Protein AF-A0A1Q7S4I0-F1 (afdb_monomer_lite)

Sequence (117 aa):
MAALLANSVRRKIAVGSYTGRGIVRVGDQIDEDSMDAFESPRCAMVSGFSVHANVHIEARDRMRLGRLIRYCARPAVATERLSEQPDGRLLYRLKRPWRNGTSPAVIDRRYSYTDCQ

pLDDT: mean 70.97, std 16.2, range [30.86, 95.06]

Foldseek 3Di:
DVQQVVCVVVQADSDDPRGGDHDDDDPDPPPPVPDPPPPDPPWDDDPNDIDDPPDDDDPPNPVVVVVVVVVVPDDPADVVQWDADPVRWIWGFDPDQPPVRDGIDIGGPVDDPPPPD

Secondary structure (DSSP, 8-state):
-HHHHHHHHTTB--SSTTTTPBPPPSS----GGG-----STTEEEETTEEEE------TT-HHHHHHHHHHHTS-SS-GGGEEE-TTSPEEE--SS--TT----EEE----------

Structure (mmCIF, N/CA/C/O backbone):
data_AF-A0A1Q7S4I0-F1
#
_entry.id   AF-A0A1Q7S4I0-F1
#
loop_
_atom_site.group_PDB
_atom_site.id
_atom_site.type_symbol
_atom_site.label_atom_id
_atom_site.label_alt_id
_atom_site.label_comp_id
_atom_site.label_asym_id
_atom_site.label_entity_id
_atom_site.label_seq_id
_atom_site.pdbx_PDB_ins_code
_atom_site.Cartn_x
_atom_site.Cartn_y
_atom_site.Cartn_z
_atom_site.occupancy
_atom_site.B_iso_or_equiv
_atom_site.auth_seq_id
_atom_site.auth_comp_id
_atom_site.auth_asym_id
_atom_site.auth_atom_id
_atom_site.pdbx_PDB_model_num
ATOM 1 N N . MET A 1 1 ? -8.632 -12.649 -14.192 1.00 51.09 1 MET A N 1
ATOM 2 C CA . MET A 1 1 ? -7.487 -11.877 -13.643 1.00 51.09 1 MET A CA 1
ATOM 3 C C . MET A 1 1 ? -7.153 -10.607 -14.428 1.00 51.09 1 MET A C 1
ATOM 5 O O . MET A 1 1 ? -6.998 -9.574 -13.793 1.00 51.09 1 MET A O 1
ATOM 9 N N . ALA A 1 2 ? -7.087 -10.622 -15.767 1.00 59.88 2 ALA A N 1
ATOM 10 C CA . ALA A 1 2 ? -6.742 -9.430 -16.563 1.00 59.88 2 ALA A CA 1
ATOM 11 C C . ALA A 1 2 ? -7.631 -8.196 -16.286 1.00 59.88 2 ALA A C 1
ATOM 13 O O . ALA A 1 2 ? -7.130 -7.080 -16.183 1.00 59.88 2 ALA A O 1
ATOM 14 N N . ALA A 1 3 ? -8.935 -8.399 -16.070 1.00 60.34 3 ALA A N 1
ATOM 15 C CA . ALA A 1 3 ? -9.869 -7.321 -15.742 1.00 60.34 3 ALA A CA 1
ATOM 16 C C . ALA A 1 3 ? -9.590 -6.652 -14.380 1.00 60.34 3 ALA A C 1
ATOM 18 O O . ALA A 1 3 ? -9.783 -5.447 -14.247 1.00 60.34 3 ALA A O 1
ATOM 19 N N . LEU A 1 4 ? -9.090 -7.395 -13.383 1.00 63.53 4 LEU A N 1
ATOM 20 C CA . LEU A 1 4 ? -8.720 -6.835 -12.074 1.00 63.53 4 LEU A CA 1
ATOM 21 C C . LEU A 1 4 ? -7.527 -5.886 -12.209 1.00 63.53 4 LEU A C 1
ATOM 23 O O . LEU A 1 4 ? -7.556 -4.765 -11.706 1.00 63.53 4 LEU A O 1
ATOM 27 N N . LEU A 1 5 ? -6.504 -6.326 -12.945 1.00 60.25 5 LEU A N 1
ATOM 28 C CA . LEU A 1 5 ? -5.307 -5.535 -13.222 1.00 60.25 5 LEU A CA 1
ATOM 29 C C . LEU A 1 5 ? -5.653 -4.278 -14.028 1.00 60.25 5 LEU A C 1
ATOM 31 O O . LEU A 1 5 ? -5.251 -3.178 -13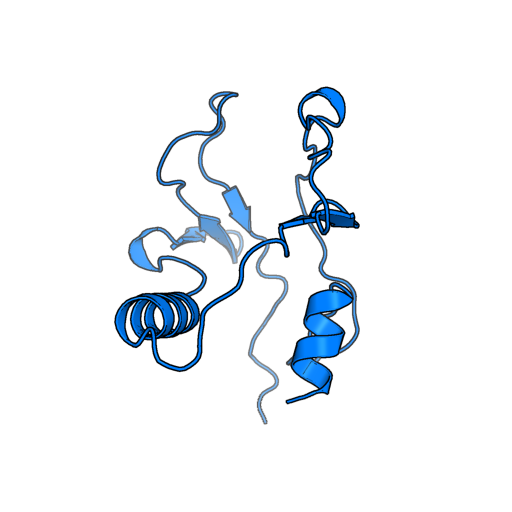.657 1.00 60.25 5 LEU A O 1
ATOM 35 N N . ALA A 1 6 ? -6.460 -4.421 -15.081 1.00 65.88 6 ALA A N 1
ATOM 36 C CA . ALA A 1 6 ? -6.884 -3.298 -15.910 1.00 65.88 6 ALA A CA 1
ATOM 37 C C . ALA A 1 6 ? -7.713 -2.264 -15.127 1.00 65.88 6 ALA A C 1
ATOM 39 O O . ALA A 1 6 ? -7.521 -1.060 -15.302 1.00 65.88 6 ALA A O 1
ATOM 40 N N . ASN A 1 7 ? -8.611 -2.714 -14.246 1.00 70.50 7 ASN A N 1
ATOM 41 C CA . ASN A 1 7 ? -9.411 -1.821 -13.411 1.00 70.50 7 ASN A CA 1
ATOM 42 C C . ASN A 1 7 ? -8.569 -1.130 -12.330 1.00 70.50 7 ASN A C 1
ATOM 44 O O . ASN A 1 7 ? -8.750 0.066 -12.118 1.00 70.50 7 ASN A O 1
ATOM 48 N N . SER A 1 8 ? -7.591 -1.821 -11.736 1.00 63.69 8 SER A N 1
ATOM 49 C CA . SER A 1 8 ? -6.636 -1.225 -10.789 1.00 63.69 8 SER A CA 1
ATOM 50 C C . SER A 1 8 ? -5.873 -0.050 -11.413 1.00 63.69 8 SER A C 1
ATOM 52 O O . SER A 1 8 ? -5.888 1.059 -10.879 1.00 63.69 8 SER A O 1
ATOM 54 N N . VAL A 1 9 ? -5.318 -0.247 -12.616 1.00 67.00 9 VAL A N 1
ATOM 55 C CA . VAL A 1 9 ? -4.602 0.807 -13.360 1.00 67.00 9 VAL A CA 1
ATOM 56 C C . VAL A 1 9 ? -5.519 1.986 -13.700 1.00 67.00 9 VAL A C 1
A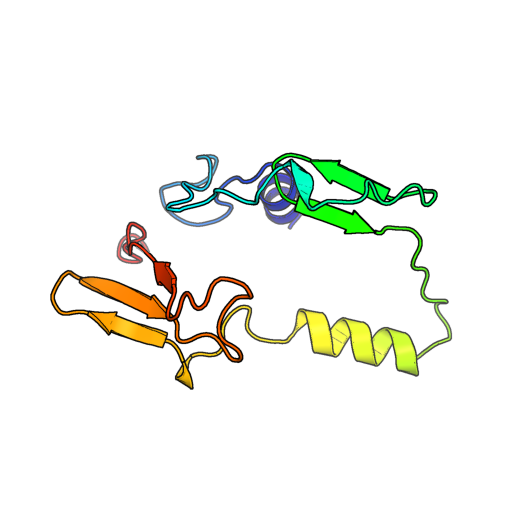TOM 58 O O . VAL A 1 9 ? -5.103 3.140 -13.663 1.00 67.00 9 VAL A O 1
ATOM 61 N N . ARG A 1 10 ? -6.791 1.714 -14.011 1.00 66.00 10 ARG A N 1
ATOM 62 C CA . ARG A 1 10 ? -7.774 2.730 -14.420 1.00 66.00 10 ARG A CA 1
ATOM 63 C C . ARG A 1 10 ? -8.524 3.371 -13.249 1.00 66.00 10 ARG A C 1
ATOM 65 O O . ARG A 1 10 ? -9.457 4.133 -13.495 1.00 66.00 10 ARG A O 1
ATOM 72 N N . ARG A 1 11 ? -8.143 3.073 -11.999 1.00 61.22 11 ARG A N 1
ATOM 73 C CA . ARG A 1 11 ? -8.838 3.510 -10.770 1.00 61.22 11 ARG A CA 1
ATOM 74 C C . ARG A 1 11 ? -10.327 3.162 -10.779 1.00 61.22 11 ARG A C 1
ATOM 76 O O . ARG A 1 11 ? -11.170 3.951 -10.352 1.00 61.22 11 ARG A O 1
ATOM 83 N N . LYS A 1 12 ? -10.640 1.976 -11.292 1.00 70.12 12 LYS A N 1
ATOM 84 C CA . LYS A 1 12 ? -11.987 1.431 -11.351 1.00 70.12 12 LYS A CA 1
ATOM 85 C C . LYS A 1 12 ? -12.157 0.320 -10.336 1.00 70.12 12 LYS A C 1
ATOM 87 O O . LYS A 1 12 ? -11.264 -0.491 -10.103 1.00 70.12 12 LYS A O 1
ATOM 92 N N . ILE A 1 13 ? -13.342 0.278 -9.759 1.00 71.38 13 ILE A N 1
ATOM 93 C CA . ILE A 1 13 ? -13.762 -0.787 -8.863 1.00 71.38 13 ILE A CA 1
ATOM 94 C C . ILE A 1 13 ? -13.779 -2.076 -9.675 1.00 71.38 13 ILE A C 1
ATOM 96 O O . ILE A 1 13 ? -14.402 -2.144 -10.734 1.00 71.38 13 ILE A O 1
ATOM 100 N N . ALA A 1 14 ? -13.042 -3.079 -9.217 1.00 73.81 14 ALA A N 1
ATOM 101 C CA . ALA A 1 14 ? -12.851 -4.305 -9.979 1.00 73.81 14 ALA A CA 1
ATOM 102 C C . ALA A 1 14 ? -13.806 -5.435 -9.558 1.00 73.81 14 ALA A C 1
ATOM 104 O O . ALA A 1 14 ? -13.875 -6.449 -10.246 1.00 73.81 14 ALA A O 1
ATOM 105 N N . VAL A 1 15 ? -14.520 -5.258 -8.441 1.00 71.56 15 VAL A N 1
ATOM 106 C CA . VAL A 1 15 ? -15.381 -6.265 -7.803 1.00 71.56 15 VAL A CA 1
ATOM 107 C C . VAL A 1 15 ? -16.617 -5.612 -7.168 1.00 71.56 15 VAL A C 1
ATOM 109 O O . VAL A 1 15 ? -16.543 -4.466 -6.729 1.00 71.56 15 VAL A O 1
ATOM 112 N N . GLY A 1 16 ? -17.736 -6.338 -7.103 1.00 71.31 16 GLY A N 1
ATOM 113 C CA . GLY A 1 16 ? -19.005 -5.870 -6.521 1.00 71.31 16 GLY A CA 1
ATOM 114 C C . GLY A 1 16 ? -19.911 -5.100 -7.494 1.00 71.31 16 GLY A C 1
ATOM 115 O O . GLY A 1 16 ? -19.560 -4.873 -8.648 1.00 71.31 16 GLY A O 1
ATOM 116 N N . SER A 1 17 ? -21.075 -4.657 -7.020 1.00 74.56 17 SER A N 1
ATOM 117 C CA . SER A 1 17 ? -22.141 -4.005 -7.811 1.00 74.56 17 SER A CA 1
ATOM 118 C C . SER A 1 17 ? -21.744 -2.679 -8.480 1.00 74.56 17 SER A C 1
ATOM 120 O O . SER A 1 17 ? -22.440 -2.176 -9.359 1.00 74.56 17 SER A O 1
ATOM 122 N N . TYR A 1 18 ? -20.587 -2.127 -8.118 1.00 64.38 18 TYR A N 1
ATOM 123 C CA . TYR A 1 18 ? -20.036 -0.901 -8.691 1.00 64.38 18 TYR A CA 1
ATOM 124 C C . TYR A 1 18 ? -18.867 -1.149 -9.653 1.00 64.38 18 TYR A C 1
ATOM 126 O O . TYR A 1 18 ? -18.114 -0.218 -9.946 1.00 64.38 18 TYR A O 1
ATOM 134 N N . THR A 1 19 ? -18.683 -2.375 -10.160 1.00 75.06 19 THR A N 1
ATOM 135 C CA . THR A 1 19 ? -17.604 -2.687 -11.109 1.00 75.06 19 THR A CA 1
ATOM 136 C C . THR A 1 19 ? -17.549 -1.691 -12.266 1.00 75.06 19 THR A C 1
ATOM 138 O O . THR A 1 19 ? -18.553 -1.414 -12.918 1.00 75.06 19 THR A O 1
ATOM 141 N N . GLY A 1 20 ? -16.365 -1.146 -12.537 1.00 70.25 20 GLY A N 1
ATOM 142 C CA . GLY A 1 20 ? -16.144 -0.191 -13.621 1.00 70.25 20 GLY A CA 1
ATOM 143 C C . GLY A 1 20 ? -16.383 1.284 -13.267 1.00 70.25 20 GLY A C 1
ATOM 144 O O . GLY A 1 20 ? -15.983 2.143 -14.064 1.00 70.25 20 GLY A O 1
ATOM 145 N N . ARG A 1 21 ? -16.959 1.604 -12.094 1.00 69.50 21 ARG A N 1
ATOM 146 C CA . ARG A 1 21 ? -17.019 2.983 -11.568 1.00 69.50 21 ARG A CA 1
ATOM 147 C C . ARG A 1 21 ? -15.667 3.434 -11.027 1.00 69.50 21 ARG A C 1
ATOM 149 O O . ARG A 1 21 ? -14.877 2.619 -10.557 1.00 69.50 21 ARG A O 1
ATOM 156 N N . GLY A 1 22 ? -15.423 4.742 -11.095 1.00 64.75 22 GLY A N 1
ATOM 157 C CA . GLY A 1 22 ? -14.235 5.370 -10.522 1.00 64.75 22 GLY A CA 1
ATOM 158 C C . GLY A 1 22 ? -14.244 5.336 -8.992 1.00 64.75 22 GLY A C 1
ATOM 159 O O . GLY A 1 22 ? -15.294 5.502 -8.372 1.00 64.75 22 GLY A O 1
ATOM 160 N N . ILE A 1 23 ? -13.074 5.135 -8.387 1.00 63.56 23 ILE A N 1
ATOM 161 C CA . ILE A 1 23 ? -12.893 5.233 -6.932 1.00 63.56 23 ILE A CA 1
ATOM 162 C C . ILE A 1 23 ? -13.062 6.701 -6.510 1.00 63.56 23 ILE A C 1
ATOM 164 O O . ILE A 1 23 ? -12.308 7.567 -6.953 1.00 63.56 23 ILE A O 1
ATOM 168 N N . VAL A 1 24 ? -14.036 6.981 -5.640 1.00 57.50 24 VAL A N 1
ATOM 169 C CA . VAL A 1 24 ? -14.240 8.312 -5.047 1.00 57.50 24 VAL A CA 1
ATOM 170 C C . VAL A 1 24 ? -13.220 8.514 -3.924 1.00 57.50 24 VAL A C 1
ATOM 172 O O . VAL A 1 24 ? -13.178 7.718 -2.987 1.00 57.50 24 VAL A O 1
ATOM 175 N N . ARG A 1 25 ? -12.397 9.567 -4.009 1.00 54.44 25 ARG A N 1
ATOM 176 C CA . ARG A 1 25 ? -11.469 9.971 -2.939 1.00 54.44 25 ARG A CA 1
ATOM 177 C C . ARG A 1 25 ? -12.061 11.141 -2.156 1.00 54.44 25 ARG A C 1
ATOM 179 O O . ARG A 1 25 ? -12.550 12.090 -2.757 1.00 54.44 25 ARG A O 1
ATOM 186 N N . VAL A 1 26 ? -12.001 11.073 -0.828 1.00 42.91 26 VAL A N 1
ATOM 187 C CA . VAL A 1 26 ? -12.338 12.181 0.078 1.00 42.91 26 VAL A CA 1
ATOM 188 C C . VAL A 1 26 ? -11.030 12.670 0.704 1.00 42.91 26 VAL A C 1
ATOM 190 O O . VAL A 1 26 ? -10.327 11.869 1.316 1.00 42.91 26 VAL A O 1
ATOM 193 N N . GLY A 1 27 ? -10.699 13.956 0.532 1.00 50.38 27 GLY A N 1
ATOM 194 C CA . GLY A 1 27 ? -9.570 14.616 1.214 1.00 50.38 27 GLY A CA 1
ATOM 195 C C . GLY A 1 27 ? -8.223 14.655 0.477 1.00 50.38 27 GLY A C 1
ATOM 196 O O . GLY A 1 27 ? -7.192 14.806 1.121 1.00 50.38 27 GLY A O 1
ATOM 197 N N . ASP A 1 28 ? -8.201 14.518 -0.847 1.00 43.03 28 ASP A N 1
ATOM 198 C CA . ASP A 1 28 ? -6.960 14.505 -1.629 1.00 43.03 28 ASP A CA 1
ATOM 199 C C . ASP A 1 28 ? -6.540 15.927 -2.041 1.00 43.03 28 ASP A C 1
ATOM 201 O O . ASP A 1 28 ? -6.714 16.329 -3.186 1.00 43.03 28 ASP A O 1
ATOM 205 N N . GLN A 1 29 ? -6.011 16.706 -1.096 1.00 42.78 29 GLN A N 1
ATOM 206 C CA . GLN A 1 29 ? -4.997 17.701 -1.445 1.00 42.78 29 GLN A CA 1
ATOM 207 C C . GLN A 1 29 ? -3.650 17.111 -1.047 1.00 42.78 29 GLN A C 1
ATOM 209 O O . GLN A 1 29 ? -3.211 17.198 0.097 1.00 42.78 29 GLN A O 1
ATOM 214 N N . ILE A 1 30 ? -3.036 16.416 -1.999 1.00 43.09 30 ILE A N 1
ATOM 215 C CA . ILE A 1 30 ? -1.585 16.303 -2.019 1.00 43.09 30 ILE A CA 1
ATOM 216 C C . ILE A 1 30 ? -1.145 17.674 -2.527 1.00 43.09 30 ILE A C 1
ATOM 218 O O . ILE A 1 30 ? -1.542 18.031 -3.634 1.00 43.09 30 ILE A O 1
ATOM 222 N N . ASP A 1 31 ? -0.430 18.456 -1.715 1.00 40.41 31 ASP A N 1
ATOM 223 C CA . ASP A 1 31 ? 0.190 19.696 -2.193 1.00 40.41 31 ASP A CA 1
ATOM 224 C C . ASP A 1 31 ? 0.970 19.369 -3.473 1.00 40.41 31 ASP A C 1
ATOM 226 O O . ASP A 1 31 ? 1.937 18.601 -3.437 1.00 40.41 31 ASP A O 1
ATOM 230 N N . GLU A 1 32 ? 0.517 19.913 -4.608 1.00 44.00 32 GLU A N 1
ATOM 231 C CA . GLU A 1 32 ? 1.149 19.716 -5.920 1.00 44.00 32 GLU A CA 1
ATOM 232 C C . GLU A 1 32 ? 2.612 20.194 -5.904 1.00 44.00 32 GLU A C 1
ATOM 234 O O . GLU A 1 32 ? 3.449 19.650 -6.622 1.00 44.00 32 GLU A O 1
ATOM 239 N N . ASP A 1 33 ? 2.937 21.121 -4.998 1.00 42.81 33 ASP A N 1
ATOM 240 C CA . ASP A 1 33 ? 4.251 21.748 -4.847 1.00 42.81 33 ASP A CA 1
ATOM 241 C C . ASP A 1 33 ? 5.306 20.894 -4.117 1.00 42.81 33 ASP A C 1
ATOM 243 O O . ASP A 1 33 ? 6.473 21.278 -4.083 1.00 42.81 33 ASP A O 1
ATOM 247 N N . SER A 1 34 ? 4.958 19.742 -3.522 1.00 47.62 34 SER A N 1
ATOM 248 C CA . SER A 1 34 ? 5.928 18.927 -2.753 1.00 47.62 34 SER A CA 1
ATOM 249 C C . SER A 1 34 ? 6.375 17.636 -3.447 1.00 47.62 34 SER A C 1
ATOM 251 O O . SER A 1 34 ? 7.049 16.800 -2.830 1.00 47.62 34 SER A O 1
ATOM 253 N N . MET A 1 35 ? 5.977 17.417 -4.695 1.00 47.47 35 MET A N 1
ATOM 254 C CA . MET A 1 35 ? 6.411 16.262 -5.466 1.00 47.47 35 MET A CA 1
ATOM 255 C C . MET A 1 35 ? 7.498 16.706 -6.428 1.00 47.47 35 MET A C 1
ATOM 257 O O . MET A 1 35 ? 7.206 17.039 -7.572 1.00 47.47 35 MET A O 1
ATOM 261 N N . ASP A 1 36 ? 8.754 16.648 -5.976 1.00 47.28 36 ASP A N 1
ATOM 262 C CA . ASP A 1 36 ? 9.884 16.528 -6.894 1.00 47.28 36 ASP A CA 1
ATOM 263 C C . ASP A 1 36 ? 9.493 15.458 -7.915 1.00 47.28 36 ASP A C 1
ATOM 265 O O . ASP A 1 36 ? 9.300 14.282 -7.569 1.00 47.28 36 ASP A O 1
ATOM 269 N N . ALA A 1 37 ? 9.254 15.881 -9.157 1.00 50.25 37 ALA A N 1
ATOM 270 C CA . ALA A 1 37 ? 9.025 14.964 -10.249 1.00 50.25 37 ALA A CA 1
ATOM 271 C C . ALA A 1 37 ? 10.208 14.001 -10.205 1.00 50.25 37 ALA A C 1
ATOM 273 O O . ALA A 1 37 ? 11.355 14.425 -10.300 1.00 50.25 37 ALA A O 1
ATOM 274 N N . PHE A 1 38 ? 9.952 12.719 -9.945 1.00 54.03 38 PHE A N 1
ATOM 275 C CA . PHE A 1 38 ? 11.004 11.716 -9.957 1.00 54.03 38 PHE A CA 1
ATOM 276 C C . PHE A 1 38 ? 11.541 11.661 -11.393 1.00 54.03 38 PHE A C 1
ATOM 278 O O . PHE A 1 38 ? 11.043 10.886 -12.209 1.00 54.03 38 PHE A O 1
ATOM 285 N N . GLU A 1 39 ? 12.535 12.495 -11.710 1.00 59.50 39 GLU A N 1
ATOM 286 C CA . GLU A 1 39 ? 13.285 12.550 -12.969 1.00 59.50 39 GLU A CA 1
ATOM 287 C C . GLU A 1 39 ? 14.216 11.334 -13.061 1.00 59.50 39 GLU A C 1
ATOM 289 O O . GLU A 1 39 ? 15.425 11.413 -13.251 1.00 59.50 39 GLU A O 1
ATOM 294 N N . SER A 1 40 ? 13.655 10.152 -12.841 1.00 64.56 40 SER A N 1
ATOM 295 C CA . SER A 1 40 ? 14.334 8.879 -12.991 1.00 64.56 40 SER A CA 1
ATOM 296 C C . SER A 1 40 ? 13.675 8.119 -14.137 1.00 64.56 40 SER A C 1
ATOM 298 O O . SER A 1 40 ? 12.442 8.079 -14.219 1.00 64.56 40 SER A O 1
ATOM 300 N N . PRO A 1 41 ? 14.455 7.480 -15.027 1.00 77.81 41 PRO A N 1
ATOM 301 C CA . PRO A 1 41 ? 13.903 6.668 -16.101 1.00 77.81 41 PRO A CA 1
ATOM 302 C C . PRO A 1 41 ? 12.875 5.663 -15.573 1.00 77.81 41 PRO A C 1
ATOM 304 O O . PRO A 1 41 ? 13.086 5.030 -14.537 1.00 77.81 41 PRO A O 1
ATOM 307 N N . ARG A 1 42 ? 11.777 5.479 -16.317 1.00 79.12 42 ARG A N 1
ATOM 308 C CA . ARG A 1 42 ? 10.681 4.555 -15.964 1.00 79.12 42 ARG A CA 1
ATOM 309 C C . ARG A 1 42 ? 9.945 4.930 -14.668 1.00 79.12 42 ARG A C 1
ATOM 311 O O . ARG A 1 42 ? 9.436 4.049 -13.974 1.00 79.12 42 ARG A O 1
ATOM 318 N N . CYS A 1 43 ? 9.858 6.221 -14.361 1.00 81.81 43 CYS A N 1
ATOM 319 C CA . CYS A 1 43 ? 8.944 6.755 -13.356 1.00 81.81 43 CYS A CA 1
ATOM 320 C C . CYS A 1 43 ? 7.767 7.448 -14.038 1.00 81.81 43 CYS A C 1
ATOM 322 O O . CYS A 1 43 ? 7.937 8.105 -15.060 1.00 81.81 43 CYS A O 1
ATOM 324 N N . ALA A 1 44 ? 6.569 7.291 -13.488 1.00 80.75 44 ALA A N 1
ATOM 325 C CA . ALA A 1 44 ? 5.386 7.984 -13.974 1.00 80.75 44 ALA A CA 1
ATOM 326 C C . ALA A 1 44 ? 4.533 8.436 -12.796 1.00 80.75 44 ALA A C 1
ATOM 328 O O . ALA A 1 44 ? 4.366 7.693 -11.827 1.00 80.75 44 ALA A O 1
ATOM 329 N N . MET A 1 45 ? 3.964 9.631 -12.907 1.00 76.38 45 MET A N 1
ATOM 330 C CA . MET A 1 45 ? 2.911 10.097 -12.023 1.00 76.38 45 MET A CA 1
ATOM 331 C C . MET A 1 45 ? 1.626 10.222 -12.822 1.00 76.38 45 MET A C 1
ATOM 333 O O . MET A 1 45 ? 1.553 10.979 -13.784 1.00 76.38 45 MET A O 1
ATOM 337 N N . VAL A 1 46 ? 0.613 9.451 -12.447 1.00 74.81 46 VAL A N 1
ATOM 338 C CA . VAL A 1 46 ? -0.684 9.476 -13.116 1.00 74.81 46 VAL A CA 1
ATOM 339 C C . VAL A 1 46 ? -1.745 9.541 -12.044 1.00 74.81 46 VAL A C 1
ATOM 341 O O . VAL A 1 46 ? -1.861 8.645 -11.210 1.00 74.81 46 VAL A O 1
ATOM 344 N N . SER A 1 47 ? -2.562 10.594 -12.092 1.00 70.25 47 SER A N 1
ATOM 345 C CA . SER A 1 47 ? -3.757 10.695 -11.260 1.00 70.25 47 SER A CA 1
ATOM 346 C C . SER A 1 47 ? -3.514 10.623 -9.739 1.00 70.25 47 SER A C 1
ATOM 348 O O . SER A 1 47 ? -4.259 9.949 -9.022 1.00 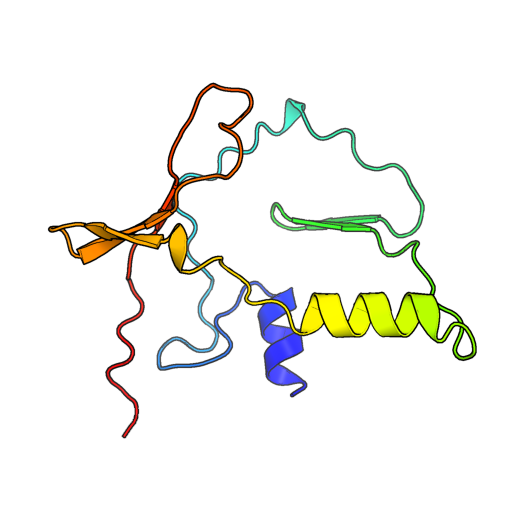70.25 47 SER A O 1
ATOM 350 N N . GLY A 1 48 ? -2.455 11.277 -9.256 1.00 68.06 48 GLY A N 1
ATOM 351 C CA . GLY A 1 48 ? -2.093 11.279 -7.834 1.00 68.06 48 GLY A CA 1
ATOM 352 C C . GLY A 1 48 ? -1.446 9.979 -7.339 1.00 68.06 48 GLY A C 1
ATOM 353 O O . GLY A 1 48 ? -1.381 9.753 -6.132 1.00 68.06 48 GLY A O 1
ATOM 354 N N . PHE A 1 49 ? -0.983 9.113 -8.249 1.00 65.44 49 PHE A N 1
ATOM 355 C CA . PHE A 1 49 ? -0.163 7.941 -7.940 1.00 65.44 49 PHE A CA 1
ATOM 356 C C . PHE A 1 49 ? 1.177 8.034 -8.657 1.00 65.44 49 PHE A C 1
ATOM 358 O O . PHE A 1 49 ? 1.215 8.325 -9.852 1.00 65.44 49 PHE A O 1
ATOM 365 N N . SER A 1 50 ? 2.261 7.726 -7.948 1.00 77.00 50 SER A N 1
ATOM 366 C CA . SER A 1 50 ? 3.585 7.539 -8.535 1.00 77.00 50 SER A CA 1
ATOM 367 C C . SER A 1 50 ? 3.898 6.050 -8.707 1.00 77.00 50 SER A C 1
ATOM 369 O O . SER A 1 50 ? 3.637 5.228 -7.827 1.00 77.00 50 SER A O 1
ATOM 371 N N . VAL A 1 51 ? 4.466 5.689 -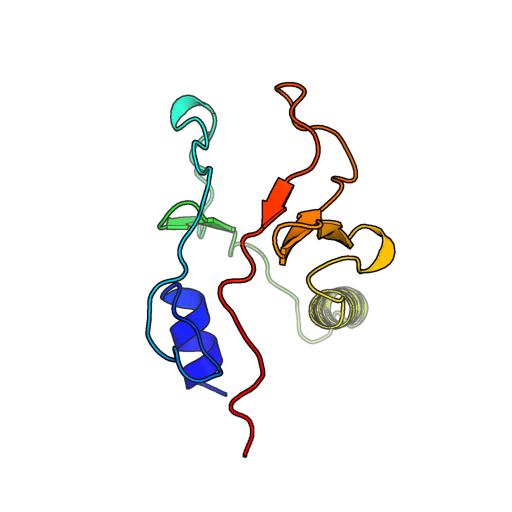9.856 1.00 81.56 51 VAL A N 1
ATOM 372 C CA . VAL A 1 51 ? 4.994 4.354 -10.150 1.00 81.56 51 VAL A CA 1
ATOM 373 C C . VAL A 1 51 ? 6.471 4.493 -10.483 1.00 81.56 51 VAL A C 1
ATOM 375 O O . VAL A 1 51 ? 6.825 5.199 -11.420 1.00 81.56 51 VAL A O 1
ATOM 378 N N . HIS A 1 52 ? 7.324 3.789 -9.737 1.00 82.19 52 HIS A N 1
ATOM 379 C CA . HIS A 1 52 ? 8.764 3.705 -9.981 1.00 82.19 52 HIS A CA 1
ATOM 380 C C . HIS A 1 52 ? 9.107 2.316 -10.543 1.00 82.19 52 HIS A C 1
ATOM 382 O O . HIS A 1 52 ? 9.351 1.365 -9.797 1.00 82.19 52 HIS A O 1
ATOM 388 N N . ALA A 1 53 ? 9.103 2.184 -11.872 1.00 83.31 53 ALA A N 1
ATOM 389 C CA . ALA A 1 53 ? 9.289 0.916 -12.584 1.00 83.31 53 ALA A CA 1
ATOM 390 C C . ALA A 1 53 ? 10.758 0.611 -12.939 1.00 83.31 53 ALA A C 1
ATOM 392 O O . ALA A 1 53 ? 11.042 -0.321 -13.690 1.00 83.31 53 ALA A O 1
ATOM 393 N N . ASN A 1 54 ? 11.717 1.345 -12.368 1.00 81.12 54 ASN A N 1
ATOM 394 C CA . ASN A 1 54 ? 13.151 1.080 -12.535 1.00 81.12 54 ASN A CA 1
ATOM 395 C C . ASN A 1 54 ? 13.651 -0.133 -11.709 1.00 81.12 54 ASN A C 1
ATOM 397 O O . ASN A 1 54 ? 14.854 -0.341 -11.570 1.00 81.12 54 ASN A O 1
ATOM 401 N N . VAL A 1 55 ? 12.742 -0.927 -11.129 1.00 81.12 55 VAL A N 1
ATOM 402 C CA . VAL A 1 55 ? 13.051 -2.078 -10.268 1.00 81.12 55 VAL A CA 1
ATOM 403 C C . VAL A 1 55 ? 12.907 -3.375 -11.061 1.00 81.12 55 VAL A C 1
ATOM 405 O O . VAL A 1 55 ? 11.838 -3.674 -11.586 1.00 81.12 55 VAL A O 1
ATOM 408 N N . HIS A 1 56 ? 13.974 -4.172 -11.101 1.00 87.12 56 HIS A N 1
ATOM 409 C CA . HIS A 1 56 ? 14.000 -5.500 -11.713 1.00 87.12 56 HIS A CA 1
ATOM 410 C C . HIS A 1 56 ? 14.471 -6.547 -10.692 1.00 87.12 56 HIS A C 1
ATOM 412 O O . HIS A 1 56 ? 15.393 -6.294 -9.913 1.00 87.12 56 HIS A O 1
ATOM 418 N N . ILE A 1 57 ? 13.829 -7.719 -10.689 1.00 88.56 57 ILE A N 1
ATOM 419 C CA . ILE A 1 57 ? 14.208 -8.874 -9.866 1.00 88.56 57 ILE A CA 1
ATOM 420 C C . ILE A 1 57 ? 14.555 -10.015 -10.818 1.00 88.56 57 ILE A C 1
ATOM 422 O O . ILE A 1 57 ? 13.693 -10.488 -11.555 1.00 88.56 57 ILE A O 1
ATOM 426 N N . GLU A 1 58 ? 15.808 -10.461 -10.793 1.00 91.50 58 GLU A N 1
ATOM 427 C CA . GLU A 1 58 ? 16.244 -11.602 -11.594 1.00 91.50 58 GLU A CA 1
ATOM 428 C C . GLU A 1 58 ? 15.570 -12.899 -11.139 1.00 91.50 58 GLU A C 1
ATOM 430 O O . GLU A 1 58 ? 15.355 -13.125 -9.947 1.00 91.50 58 GLU A O 1
ATOM 435 N N . ALA A 1 59 ? 15.303 -13.806 -12.080 1.00 87.50 59 ALA A N 1
ATOM 436 C CA . ALA A 1 59 ? 14.581 -15.052 -11.807 1.00 87.50 59 ALA A CA 1
ATOM 437 C C . ALA A 1 59 ? 15.252 -15.945 -10.740 1.00 87.50 59 ALA A C 1
ATOM 439 O O . ALA A 1 59 ? 14.570 -16.684 -10.025 1.00 87.50 59 ALA A O 1
ATOM 440 N N . ARG A 1 60 ? 16.586 -15.883 -10.624 1.00 94.12 60 ARG A N 1
ATOM 441 C CA . ARG A 1 60 ? 17.368 -16.672 -9.658 1.00 94.12 60 ARG A CA 1
ATOM 442 C C . ARG A 1 60 ? 17.508 -15.999 -8.290 1.00 94.12 60 ARG A C 1
ATOM 444 O O . ARG A 1 60 ? 17.894 -16.672 -7.337 1.00 94.12 60 ARG A O 1
ATOM 451 N N . ASP A 1 61 ? 17.128 -14.728 -8.148 1.00 94.19 61 ASP A N 1
ATOM 452 C CA . ASP A 1 61 ? 17.144 -14.028 -6.861 1.00 94.19 61 ASP A CA 1
ATOM 453 C C . ASP A 1 61 ? 15.908 -14.401 -6.027 1.00 94.19 61 ASP A C 1
ATOM 455 O O . ASP A 1 61 ? 14.914 -13.673 -5.908 1.00 94.19 61 ASP A O 1
ATOM 459 N N . ARG A 1 62 ? 15.972 -15.598 -5.433 1.00 94.88 62 ARG A N 1
ATOM 460 C CA . ARG A 1 62 ? 14.902 -16.150 -4.591 1.00 94.88 62 ARG A CA 1
ATOM 461 C C . ARG A 1 62 ? 14.615 -15.288 -3.363 1.00 94.88 62 ARG A C 1
ATOM 463 O O . ARG A 1 62 ? 13.480 -15.275 -2.884 1.00 94.88 62 ARG A O 1
ATOM 470 N N . MET A 1 63 ? 15.607 -14.552 -2.864 1.00 95.06 63 MET A N 1
ATOM 471 C CA . MET A 1 63 ? 15.460 -13.706 -1.683 1.00 95.06 63 MET A CA 1
ATOM 472 C C . MET A 1 63 ? 14.611 -12.470 -1.997 1.00 95.06 63 MET A C 1
ATOM 474 O O . MET A 1 63 ? 13.613 -12.220 -1.307 1.00 95.06 63 MET A O 1
ATOM 478 N N . ARG A 1 64 ? 14.935 -11.740 -3.074 1.00 91.38 64 ARG A N 1
ATOM 479 C CA . ARG A 1 64 ? 14.137 -10.587 -3.522 1.00 91.38 64 ARG A CA 1
ATOM 480 C C . ARG A 1 64 ? 12.749 -11.004 -3.998 1.00 91.38 64 ARG A C 1
ATOM 482 O O . ARG A 1 64 ? 11.775 -10.348 -3.628 1.00 91.38 64 ARG A O 1
ATOM 489 N N . LEU A 1 65 ? 12.626 -12.119 -4.721 1.00 93.56 65 LEU A N 1
ATOM 490 C CA . LEU A 1 65 ? 11.321 -12.650 -5.125 1.00 93.56 65 LEU A CA 1
ATOM 491 C C . LEU A 1 65 ? 10.459 -13.024 -3.910 1.00 93.56 65 LEU A C 1
ATOM 493 O O . LEU A 1 65 ? 9.293 -12.644 -3.835 1.00 93.56 65 LEU A O 1
ATOM 497 N N . GLY A 1 66 ? 11.036 -13.701 -2.913 1.00 94.06 66 GLY A N 1
ATOM 498 C CA . GLY A 1 66 ? 10.335 -14.022 -1.671 1.00 94.06 66 GLY A CA 1
ATOM 499 C C . GLY A 1 66 ? 9.869 -12.771 -0.918 1.00 94.06 66 GLY A C 1
ATOM 500 O O . GLY A 1 66 ? 8.782 -12.765 -0.340 1.00 94.06 66 GLY A O 1
ATOM 501 N N . ARG A 1 67 ? 10.648 -11.680 -0.952 1.00 93.31 67 ARG A N 1
ATOM 502 C CA . ARG A 1 67 ? 10.234 -10.381 -0.398 1.00 93.31 67 ARG A CA 1
ATOM 503 C C . ARG A 1 67 ? 9.049 -9.785 -1.160 1.00 93.31 67 ARG A C 1
ATOM 505 O O . ARG A 1 67 ? 8.134 -9.291 -0.504 1.00 93.31 67 ARG A O 1
ATOM 512 N N . LEU A 1 68 ? 9.046 -9.852 -2.492 1.00 89.12 68 LEU A N 1
ATOM 513 C CA . LEU A 1 68 ? 7.929 -9.386 -3.319 1.00 89.12 68 LEU A CA 1
ATOM 514 C C . LEU A 1 68 ? 6.655 -10.192 -3.043 1.00 89.12 68 LEU A C 1
ATOM 516 O O . LEU A 1 68 ? 5.616 -9.602 -2.776 1.00 89.12 68 LEU A O 1
ATOM 520 N N . ILE A 1 69 ? 6.742 -11.524 -3.014 1.00 91.25 69 ILE A N 1
ATOM 521 C CA . ILE A 1 69 ? 5.591 -12.392 -2.722 1.00 91.25 69 ILE A CA 1
ATOM 522 C C . ILE A 1 69 ? 5.021 -12.080 -1.334 1.00 91.25 69 ILE A C 1
ATOM 524 O O . ILE A 1 69 ? 3.817 -11.881 -1.192 1.00 91.25 69 ILE A O 1
ATOM 528 N N .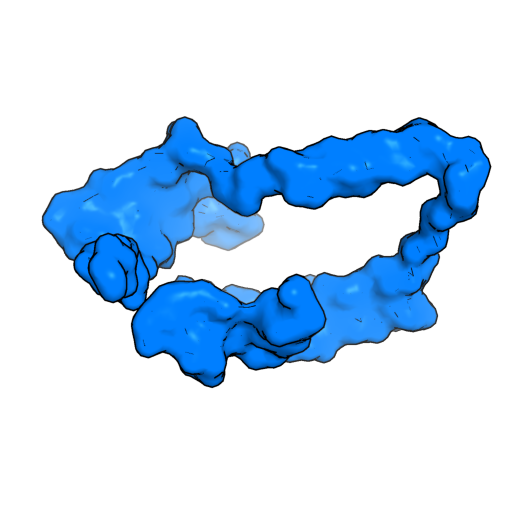 ARG A 1 70 ? 5.881 -11.955 -0.312 1.00 92.50 70 ARG A N 1
ATOM 529 C CA . ARG A 1 70 ? 5.445 -11.546 1.032 1.00 92.50 70 ARG A CA 1
ATOM 530 C C . ARG A 1 70 ? 4.800 -10.168 1.038 1.00 92.50 70 ARG A C 1
ATOM 532 O O . ARG A 1 70 ? 3.876 -9.958 1.809 1.00 92.50 70 ARG A O 1
ATOM 539 N N . TYR A 1 71 ? 5.289 -9.231 0.229 1.00 87.38 71 TYR A N 1
ATOM 540 C CA . TYR A 1 71 ? 4.681 -7.912 0.099 1.00 87.38 71 TYR A CA 1
ATOM 541 C C . TYR A 1 71 ? 3.283 -8.000 -0.526 1.00 87.38 71 TYR A C 1
ATOM 543 O O . TYR A 1 71 ? 2.346 -7.461 0.051 1.00 87.38 71 TYR A O 1
ATOM 551 N N . CYS A 1 72 ? 3.122 -8.738 -1.629 1.00 85.56 72 CYS A N 1
ATOM 552 C CA . CYS A 1 72 ? 1.826 -8.955 -2.280 1.00 85.56 72 CYS A CA 1
ATOM 553 C C . CYS A 1 72 ? 0.812 -9.673 -1.378 1.00 85.56 72 CYS A C 1
ATOM 555 O O . CYS A 1 72 ? -0.383 -9.431 -1.496 1.00 85.56 72 CYS A O 1
ATOM 557 N N . ALA A 1 73 ? 1.282 -10.546 -0.485 1.00 86.56 73 ALA A N 1
ATOM 558 C CA . ALA A 1 73 ? 0.438 -11.278 0.455 1.00 86.56 73 ALA A CA 1
ATOM 559 C C . ALA A 1 73 ? 0.059 -10.472 1.713 1.00 86.56 73 ALA A C 1
ATOM 561 O O . ALA A 1 73 ? -0.744 -10.948 2.516 1.00 86.56 73 ALA A O 1
ATOM 562 N N . ARG A 1 74 ? 0.632 -9.278 1.936 1.00 84.75 74 ARG A N 1
ATOM 563 C CA . ARG A 1 74 ? 0.247 -8.447 3.086 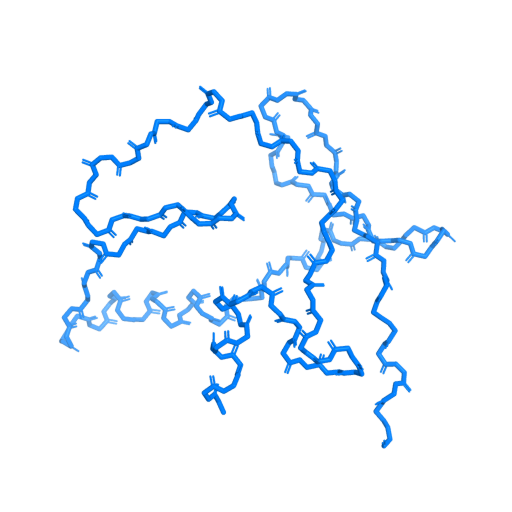1.00 84.75 74 ARG A CA 1
ATOM 564 C C . ARG A 1 74 ? -1.166 -7.894 2.884 1.00 84.75 74 ARG A C 1
ATOM 566 O O . ARG A 1 74 ? -1.461 -7.400 1.796 1.00 84.75 74 ARG A O 1
ATOM 573 N N . PRO A 1 75 ? -2.013 -7.891 3.929 1.00 80.25 75 PRO A N 1
ATOM 574 C CA . PRO A 1 75 ? -3.269 -7.157 3.898 1.00 80.25 75 PRO A CA 1
ATOM 575 C C . PRO A 1 75 ? -3.029 -5.692 3.519 1.00 80.25 75 PRO A C 1
ATOM 577 O O . PRO A 1 75 ? -2.087 -5.066 4.010 1.00 80.25 75 PRO A O 1
ATOM 580 N N . ALA A 1 76 ? -3.887 -5.146 2.654 1.00 78.81 76 ALA A N 1
ATOM 581 C CA . ALA A 1 76 ? -3.776 -3.759 2.196 1.00 78.81 76 ALA A CA 1
ATOM 582 C C . ALA A 1 76 ? -3.918 -2.747 3.347 1.00 78.81 76 ALA A C 1
ATOM 584 O O . ALA A 1 76 ? -3.373 -1.646 3.287 1.00 78.81 76 ALA A O 1
ATOM 585 N N . VAL A 1 77 ? -4.633 -3.136 4.404 1.00 80.94 77 VAL A N 1
ATOM 586 C CA . VAL A 1 77 ? -4.851 -2.347 5.614 1.00 80.94 77 VAL A CA 1
ATOM 587 C C . VAL A 1 77 ? -4.613 -3.211 6.846 1.00 80.94 77 VAL A C 1
ATOM 589 O O . VAL A 1 77 ? -4.907 -4.404 6.854 1.00 80.94 77 VAL A O 1
ATOM 592 N N . ALA A 1 78 ? -4.072 -2.595 7.891 1.00 83.81 78 ALA A N 1
ATOM 593 C CA . ALA A 1 78 ? -3.912 -3.216 9.199 1.00 83.81 78 ALA A CA 1
ATOM 594 C C . ALA A 1 78 ? -5.226 -3.085 9.984 1.00 83.81 78 ALA A C 1
ATOM 596 O O . ALA A 1 78 ? -5.589 -1.983 10.409 1.00 83.81 78 ALA A O 1
ATOM 597 N N . THR A 1 79 ? -5.952 -4.193 10.135 1.00 82.75 79 THR A N 1
ATOM 598 C CA . THR A 1 79 ? -7.291 -4.233 10.742 1.00 82.75 79 THR A CA 1
ATOM 599 C C . THR A 1 79 ? -7.291 -3.737 12.187 1.00 82.75 79 THR A C 1
ATOM 601 O O . THR A 1 79 ? -8.226 -3.067 12.602 1.00 82.75 79 THR A O 1
ATOM 604 N N . GLU A 1 80 ? -6.208 -3.942 12.937 1.00 85.88 80 GLU A N 1
ATOM 605 C CA . GLU A 1 80 ? -6.041 -3.458 14.314 1.00 85.88 80 GLU A CA 1
ATOM 606 C C . GLU A 1 80 ? -6.000 -1.921 14.447 1.00 85.88 80 GLU A C 1
ATOM 608 O O . GLU A 1 80 ? -6.001 -1.361 15.547 1.00 85.88 80 GLU A O 1
ATOM 613 N N . ARG A 1 81 ? -5.927 -1.209 13.318 1.00 87.06 81 ARG A N 1
ATOM 614 C CA . ARG A 1 81 ? -5.920 0.258 13.240 1.00 87.06 81 ARG A CA 1
ATOM 615 C C . ARG A 1 81 ? -7.204 0.816 12.631 1.00 87.06 81 ARG A C 1
ATOM 617 O O . ARG A 1 81 ? -7.294 2.034 12.475 1.00 87.06 81 ARG A O 1
ATOM 624 N N . LEU A 1 82 ? -8.130 -0.059 12.253 1.00 88.06 82 LEU A N 1
ATOM 625 C CA . LEU A 1 82 ? -9.401 0.265 11.631 1.00 88.06 82 LEU A CA 1
ATOM 626 C C . LEU A 1 82 ? -10.506 0.148 12.685 1.00 88.06 82 LEU A C 1
ATOM 628 O O . LEU A 1 82 ? -10.662 -0.901 13.302 1.00 88.06 82 LEU A O 1
ATOM 632 N N . SER A 1 83 ? -11.275 1.213 12.887 1.00 85.44 83 SER A N 1
ATOM 633 C CA . SER A 1 83 ? -12.427 1.216 13.793 1.00 85.44 83 SER A CA 1
ATOM 634 C C . SER A 1 83 ? -13.647 1.807 13.107 1.00 85.44 83 SER A C 1
ATOM 636 O O . SER A 1 83 ? -13.530 2.748 12.328 1.00 85.44 83 SER A O 1
ATOM 638 N N . GLU A 1 84 ? -14.821 1.275 13.407 1.00 87.56 84 GLU A N 1
ATOM 639 C CA . GLU A 1 84 ? -16.085 1.803 12.902 1.00 87.56 84 GLU A CA 1
ATOM 640 C C . GLU A 1 84 ? -16.588 2.944 13.790 1.00 87.56 84 GLU A C 1
ATOM 642 O O . GLU A 1 84 ? -16.513 2.868 15.016 1.00 87.56 84 GLU A O 1
ATOM 647 N N . GLN A 1 85 ? -17.055 4.019 13.162 1.00 84.69 85 GLN A N 1
ATOM 648 C CA . GLN A 1 85 ? -17.686 5.153 13.825 1.00 84.69 85 GLN A CA 1
ATOM 649 C C . GLN A 1 85 ? -19.210 4.973 13.879 1.00 84.69 85 GLN A C 1
ATOM 651 O O . GLN A 1 85 ? -19.772 4.276 13.032 1.00 84.69 85 GLN A O 1
ATOM 656 N N . PRO A 1 86 ? -19.906 5.635 14.825 1.00 81.25 86 PRO A N 1
ATOM 657 C CA . PRO A 1 86 ? -21.366 5.558 14.938 1.00 81.25 86 PRO A CA 1
ATOM 658 C C . PRO A 1 86 ? -22.125 6.026 13.687 1.00 81.25 86 PRO A C 1
ATOM 660 O O . PRO A 1 86 ? -23.265 5.626 13.480 1.00 81.25 86 PRO A O 1
ATOM 663 N N . ASP A 1 87 ? -21.501 6.859 12.848 1.00 81.19 87 ASP A N 1
ATOM 664 C CA . ASP A 1 87 ? -22.053 7.328 11.571 1.00 81.19 87 ASP A CA 1
ATOM 665 C C . ASP A 1 87 ? -21.881 6.311 10.421 1.00 81.19 87 ASP A C 1
ATOM 667 O O . ASP A 1 87 ? -22.199 6.610 9.270 1.00 81.19 87 ASP A O 1
ATOM 671 N N . GLY A 1 88 ? -21.365 5.112 10.716 1.00 81.19 88 GLY A N 1
ATOM 672 C CA . GLY A 1 88 ? -21.112 4.049 9.746 1.00 81.19 88 GLY A CA 1
ATOM 673 C C . GLY A 1 88 ? -19.832 4.241 8.933 1.00 81.19 88 GLY A C 1
ATOM 674 O O . GLY A 1 88 ? -19.552 3.437 8.042 1.00 81.19 88 GLY A O 1
ATOM 675 N N . ARG A 1 89 ? -19.028 5.277 9.208 1.00 83.31 89 ARG A N 1
ATOM 676 C CA . ARG A 1 89 ? -17.728 5.477 8.557 1.00 83.31 89 ARG A CA 1
ATOM 677 C C . ARG A 1 89 ? -16.631 4.673 9.239 1.00 83.31 89 ARG A C 1
ATOM 679 O O . ARG A 1 89 ? -16.724 4.272 10.395 1.00 83.31 89 ARG A O 1
ATOM 686 N N . LEU A 1 90 ? -15.547 4.447 8.512 1.00 85.19 90 LEU A N 1
ATOM 687 C CA . LEU A 1 90 ? -14.366 3.757 9.007 1.00 85.19 90 LEU A CA 1
ATOM 688 C C . LEU A 1 90 ? -13.276 4.772 9.352 1.00 85.19 90 LEU A C 1
ATOM 690 O O . LEU A 1 90 ? -12.851 5.558 8.516 1.00 85.19 90 LEU A O 1
ATOM 694 N N . LEU A 1 91 ? -12.790 4.747 10.584 1.00 85.50 91 LEU A N 1
ATOM 695 C CA . LEU A 1 91 ? -11.639 5.520 11.031 1.00 85.50 91 LEU A CA 1
ATOM 696 C C . LEU A 1 91 ? -10.376 4.660 10.920 1.00 85.50 91 LEU A C 1
ATOM 698 O O . LEU A 1 91 ? -10.312 3.567 11.481 1.00 85.50 91 LEU A O 1
ATOM 702 N N . TYR A 1 92 ? -9.355 5.159 10.227 1.00 86.44 92 TYR A N 1
ATOM 703 C CA . TYR A 1 92 ? -8.057 4.505 10.112 1.00 86.44 92 TYR A CA 1
ATOM 704 C C . TYR A 1 92 ? -6.965 5.311 10.818 1.00 86.44 92 TYR A C 1
ATOM 706 O O . TYR A 1 92 ? -6.549 6.388 10.381 1.00 86.44 92 TYR A O 1
ATOM 714 N N . ARG A 1 93 ? -6.448 4.764 11.921 1.00 86.25 93 ARG A N 1
ATOM 715 C CA . ARG A 1 93 ? -5.357 5.372 12.690 1.00 86.25 93 ARG A CA 1
ATOM 716 C C . ARG A 1 93 ? -4.040 5.207 11.942 1.00 86.25 93 ARG A C 1
ATOM 718 O O . ARG A 1 93 ? -3.588 4.082 11.753 1.00 86.25 93 ARG A O 1
ATOM 725 N N . LEU A 1 94 ? -3.360 6.295 11.584 1.00 81.88 94 LEU A N 1
ATOM 726 C CA . LEU A 1 94 ? -2.064 6.257 10.884 1.00 81.88 94 LEU A CA 1
ATOM 727 C C . LEU A 1 94 ? -0.896 5.884 11.809 1.00 81.88 94 LEU A C 1
ATOM 729 O O . LEU A 1 94 ? -0.927 6.161 13.007 1.00 81.88 94 LEU A O 1
ATOM 733 N N . LYS A 1 95 ? 0.127 5.183 11.280 1.00 81.44 95 LYS A N 1
ATOM 734 C CA . LYS A 1 95 ? 1.286 4.716 12.087 1.00 81.44 95 LYS A CA 1
ATOM 735 C C . LYS A 1 95 ? 2.107 5.874 12.616 1.00 81.44 95 LYS A C 1
ATOM 737 O O . LYS A 1 95 ? 2.640 5.796 13.716 1.00 81.44 95 LYS A O 1
ATOM 742 N N . ARG A 1 96 ? 2.221 6.905 11.795 1.00 80.50 96 ARG A N 1
ATOM 743 C CA . ARG A 1 96 ? 2.830 8.183 12.111 1.00 80.50 96 ARG A CA 1
ATOM 744 C C . ARG A 1 96 ? 1.827 9.250 11.680 1.00 80.50 96 ARG A C 1
ATOM 746 O O . ARG A 1 96 ? 1.192 9.037 10.641 1.00 80.50 96 ARG A O 1
ATOM 753 N N . PRO A 1 97 ? 1.661 10.331 12.455 1.00 70.75 97 PRO A N 1
ATOM 754 C CA . PRO A 1 97 ? 0.893 11.476 11.992 1.00 70.75 97 PRO A CA 1
ATOM 755 C C . PRO A 1 97 ? 1.505 11.992 10.687 1.00 70.75 97 PRO A C 1
ATOM 757 O O . PRO A 1 97 ? 2.703 11.811 10.432 1.00 70.75 97 PRO A O 1
ATOM 760 N N . TRP A 1 98 ? 0.679 12.590 9.836 1.00 68.50 98 TRP A N 1
ATOM 761 C CA . TRP A 1 98 ? 1.190 13.261 8.649 1.00 68.50 98 TRP A CA 1
ATOM 762 C C . TRP A 1 98 ? 2.053 14.466 9.023 1.00 68.50 98 TRP A C 1
ATOM 764 O O . TRP A 1 98 ? 2.027 14.955 10.153 1.00 68.50 98 TRP A O 1
ATOM 774 N N . ARG A 1 99 ? 2.848 14.935 8.054 1.00 63.75 99 ARG A N 1
ATOM 775 C CA . ARG A 1 99 ? 3.792 16.049 8.237 1.00 63.75 99 ARG A CA 1
ATOM 776 C C . ARG A 1 99 ? 3.096 17.335 8.714 1.00 63.75 99 ARG A C 1
ATOM 778 O O . ARG A 1 99 ? 3.706 18.124 9.419 1.00 63.75 99 ARG A O 1
ATOM 785 N N . ASN A 1 100 ? 1.818 17.490 8.377 1.00 72.25 100 ASN A N 1
ATOM 786 C CA . ASN A 1 100 ? 0.930 18.583 8.774 1.00 72.25 100 ASN A CA 1
ATOM 787 C C . ASN A 1 100 ? 0.207 18.356 10.125 1.00 72.25 100 ASN A C 1
ATOM 789 O O . ASN A 1 100 ? -0.731 19.076 10.446 1.00 72.25 100 ASN A O 1
ATOM 793 N N . GLY A 1 101 ? 0.581 17.335 10.905 1.00 59.62 101 GLY A N 1
ATOM 794 C CA . GLY A 1 101 ? -0.059 17.006 12.186 1.00 59.62 101 GLY A CA 1
ATOM 795 C C . GLY A 1 101 ? -1.402 16.276 12.063 1.00 59.62 101 GLY A C 1
ATOM 796 O O . GLY A 1 101 ? -1.950 15.835 13.077 1.00 59.62 101 GLY A O 1
ATOM 797 N N . THR A 1 102 ? -1.923 16.075 10.846 1.00 61.22 102 THR A N 1
ATOM 798 C CA . THR A 1 102 ? -3.192 15.373 10.642 1.00 61.22 102 THR A CA 1
ATOM 799 C C . THR A 1 102 ? -3.083 13.917 11.096 1.00 61.22 102 THR A C 1
ATOM 801 O O . THR A 1 102 ? -2.186 13.160 10.708 1.00 61.22 102 THR A O 1
ATOM 804 N N . SER A 1 103 ? -4.034 13.535 11.942 1.00 61.81 103 SER A N 1
ATOM 805 C CA . SER A 1 103 ? -4.252 12.185 12.454 1.00 61.81 103 SER A CA 1
ATOM 806 C C . SER A 1 103 ? -5.706 11.776 12.172 1.00 61.81 103 SER A C 1
ATOM 808 O O . SER A 1 103 ? -6.527 12.628 11.848 1.00 61.81 103 SER A O 1
ATOM 810 N N . PRO A 1 104 ? -6.049 10.520 12.490 1.00 63.44 104 PRO A N 1
ATOM 811 C CA . PRO A 1 104 ? -6.605 9.457 11.621 1.00 63.44 104 PRO A CA 1
ATOM 812 C C . PRO A 1 104 ? -7.349 9.847 10.323 1.00 63.44 104 PRO A C 1
ATOM 814 O O . PRO A 1 104 ? -8.122 10.793 10.274 1.00 63.44 104 PRO A O 1
ATOM 817 N N . ALA A 1 105 ? -7.189 9.023 9.282 1.00 73.06 105 ALA A N 1
ATOM 818 C CA . ALA A 1 105 ? -7.943 9.152 8.034 1.00 73.06 105 ALA A CA 1
ATOM 819 C C . ALA A 1 105 ? -9.372 8.609 8.202 1.00 73.06 105 ALA A C 1
ATOM 821 O O . ALA A 1 105 ? -9.554 7.512 8.734 1.00 73.06 105 ALA A O 1
ATOM 822 N N . VAL A 1 106 ? -10.377 9.344 7.724 1.00 77.88 106 VAL A N 1
ATOM 823 C CA . VAL A 1 106 ? -11.773 8.882 7.687 1.00 77.88 106 VAL A CA 1
ATOM 824 C C . VAL A 1 106 ? -12.071 8.318 6.303 1.00 77.88 106 VAL A C 1
ATOM 826 O O . VAL A 1 106 ? -11.870 8.975 5.286 1.00 77.88 106 VAL A O 1
ATOM 829 N N . ILE A 1 107 ? -12.549 7.083 6.274 1.00 76.75 107 ILE A N 1
ATOM 830 C CA . ILE A 1 107 ? -12.920 6.332 5.084 1.00 76.75 107 ILE A CA 1
ATOM 831 C C . ILE A 1 107 ? -14.441 6.196 5.099 1.00 76.75 107 ILE A C 1
ATOM 833 O O . ILE A 1 107 ? -15.023 5.622 6.018 1.00 76.75 107 ILE A O 1
ATOM 837 N N . ASP A 1 108 ? -15.098 6.725 4.074 1.00 72.06 108 ASP A N 1
ATOM 838 C CA . ASP A 1 108 ? -16.536 6.554 3.905 1.00 72.06 108 ASP A CA 1
ATOM 839 C C . ASP A 1 108 ? -16.848 5.123 3.431 1.00 72.06 108 ASP A C 1
ATOM 841 O O . ASP A 1 108 ? -16.204 4.594 2.519 1.00 72.06 108 ASP A O 1
ATOM 845 N N . ARG A 1 109 ? -17.827 4.476 4.070 1.00 65.88 109 ARG A N 1
ATOM 846 C CA . ARG A 1 109 ? -18.158 3.059 3.875 1.00 65.88 109 ARG A CA 1
ATOM 847 C C . ARG A 1 109 ? -19.198 2.843 2.772 1.00 65.88 109 ARG A C 1
ATOM 849 O O . ARG A 1 109 ? -20.016 1.934 2.865 1.00 65.88 109 ARG A O 1
ATOM 856 N N . ARG A 1 110 ? -19.147 3.625 1.689 1.00 59.22 110 ARG A N 1
ATOM 857 C CA . ARG A 1 110 ? -19.987 3.490 0.473 1.00 59.22 110 ARG A CA 1
ATOM 858 C C . ARG A 1 110 ? -19.805 2.177 -0.322 1.00 59.22 110 ARG A C 1
ATOM 860 O O . ARG A 1 110 ? -20.072 2.133 -1.519 1.00 59.22 110 ARG A O 1
ATOM 867 N N . TYR A 1 111 ? -19.391 1.098 0.336 1.00 53.75 111 TYR A N 1
ATOM 868 C CA . TYR A 1 111 ? -19.398 -0.269 -0.170 1.00 53.75 111 TYR A CA 1
ATOM 869 C C . TYR A 1 111 ? -20.109 -1.157 0.848 1.00 53.75 111 TYR A C 1
ATOM 871 O O . TYR A 1 111 ? -19.498 -1.677 1.779 1.00 53.75 111 TYR A O 1
ATOM 879 N N . SER A 1 112 ? -21.414 -1.327 0.673 1.00 41.47 112 SER A N 1
ATOM 880 C CA . SER A 1 112 ? -22.166 -2.390 1.325 1.00 41.47 112 SER A CA 1
ATOM 881 C C . SER A 1 112 ? -21.892 -3.702 0.584 1.00 41.47 112 SER A C 1
ATOM 883 O O . SER A 1 112 ? -22.151 -3.814 -0.612 1.00 41.47 112 SER A O 1
ATOM 885 N N . TYR A 1 113 ? -21.338 -4.689 1.288 1.00 40.75 113 TYR A N 1
ATOM 886 C CA . TYR A 1 113 ? -21.016 -6.027 0.770 1.00 40.75 113 TYR A CA 1
ATOM 887 C C . TYR A 1 113 ? -22.266 -6.926 0.615 1.00 40.75 113 TYR A C 1
ATOM 889 O O . TYR A 1 113 ? -22.148 -8.134 0.454 1.00 40.75 113 TYR A O 1
ATOM 897 N N . THR A 1 114 ? -23.474 -6.361 0.703 1.00 39.25 114 THR A N 1
ATOM 898 C CA . THR A 1 114 ? -24.732 -7.109 0.859 1.00 39.25 114 THR A CA 1
ATOM 899 C C . THR A 1 114 ? -25.316 -7.706 -0.425 1.00 39.25 114 THR A C 1
ATOM 901 O O . THR A 1 114 ? -26.295 -8.430 -0.328 1.00 39.25 114 THR A O 1
ATOM 904 N N . ASP A 1 115 ? -24.712 -7.493 -1.597 1.00 34.91 115 ASP A N 1
ATOM 905 C CA . ASP A 1 115 ? -25.175 -8.071 -2.876 1.00 34.91 115 ASP A CA 1
ATOM 906 C C . ASP A 1 115 ? -24.281 -9.231 -3.354 1.00 34.91 115 ASP A C 1
ATOM 908 O O . ASP A 1 115 ? -23.842 -9.283 -4.502 1.00 34.91 115 ASP A O 1
ATOM 912 N N . CYS A 1 116 ? -23.955 -10.158 -2.451 1.00 30.86 116 CYS A N 1
ATOM 913 C CA . CYS A 1 116 ? -23.539 -11.511 -2.828 1.00 30.86 116 CYS A CA 1
ATOM 914 C C . CYS A 1 116 ? -24.700 -12.471 -2.557 1.00 30.86 116 CYS A C 1
ATOM 916 O O . CYS A 1 116 ? -24.716 -13.164 -1.539 1.00 30.86 116 CYS A O 1
ATOM 918 N N . GLN A 1 117 ? -25.657 -12.490 -3.483 1.00 31.77 117 GLN A N 1
ATOM 919 C CA . GLN A 1 117 ? -26.401 -13.691 -3.860 1.00 31.77 117 GLN A CA 1
ATOM 920 C C . GLN A 1 117 ? -26.299 -13.867 -5.372 1.00 31.77 117 GLN A C 1
ATOM 922 O O . GLN A 1 117 ? -26.302 -12.833 -6.079 1.00 31.77 117 GLN A O 1
#

Radius of gyration: 17.62 Å; chains: 1; bounding box: 44×38×32 Å